Protein AF-A0AA38CKE5-F1 (afdb_monomer)

Foldseek 3Di:
DDDDPPPPQPPVLVVVVVVLVVVLPDDPDPVCPPVQQPQADWDQPVVQRWTWTDDDQDIKIFGQDQFDKDFFDKDADADFDWDFDSDKCLCVVRVHVNPFDRPDIWGKDAFADPPDLVRGDVSHRIMTTGIGGHGMMD

InterPro domains:
  IPR006048 Alpha-amylase/branching enzyme, C-terminal all beta [PF02806] (49-138)
  IPR013780 Glycosyl hydrolase, all-beta [G3DSA:2.60.40.1180] (44-138)

Nearest PDB structures (foldseek):
  3aml-assembly1_A  TM=9.377E-01  e=1.750E-15  Oryza sativa Japonica Group
  3v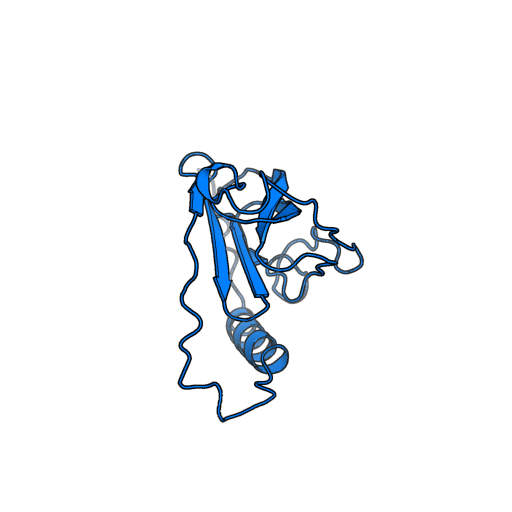u2-assembly2_B  TM=9.749E-01  e=1.954E-14  Oryza sativa Japonica Group
  7ml5-assembly1_A  TM=9.708E-01  e=9.282E-13  Oryza sativa Japonica Group
  3amk-assembly1_A  TM=9.315E-01  e=5.729E-13  Oryza sativa Japonica Group
  5clt-assembly2_B  TM=9.848E-01  e=2.510E-09  Homo sapiens

Radius of gyration: 16.6 Å; Cα contacts (8 Å, |Δi|>4): 221; chains: 1; bounding box: 32×42×52 Å

Mean predicted aligned error: 10.3 Å

Organism: Taxus chinensis (NCBI:txid29808)

Structure (mmCIF, N/CA/C/O backbone):
data_AF-A0AA38CKE5-F1
#
_entry.id   AF-A0AA38CKE5-F1
#
loop_
_atom_site.group_PDB
_atom_site.id
_atom_site.type_symbol
_atom_site.label_atom_id
_atom_site.label_alt_id
_atom_site.label_comp_id
_atom_site.label_asym_id
_atom_site.label_entity_id
_atom_site.label_seq_id
_atom_site.pdbx_PDB_ins_code
_atom_site.Cartn_x
_atom_site.Cartn_y
_atom_site.Cartn_z
_atom_site.occupancy
_atom_site.B_iso_or_equiv
_atom_site.auth_seq_id
_atom_site.auth_comp_id
_atom_site.auth_asym_id
_atom_site.auth_atom_id
_atom_site.pdbx_PDB_model_num
ATOM 1 N N . ILE A 1 1 ? -3.615 15.566 31.929 1.00 34.69 1 ILE A N 1
ATOM 2 C CA . ILE A 1 1 ? -3.483 14.108 32.132 1.00 34.69 1 ILE A CA 1
ATOM 3 C C . ILE A 1 1 ? -4.254 13.500 30.974 1.00 34.69 1 ILE A C 1
ATOM 5 O O . ILE A 1 1 ? -5.471 13.569 30.996 1.00 34.69 1 ILE A O 1
ATOM 9 N N . GLU A 1 2 ? -3.573 13.121 29.892 1.00 35.38 2 GLU A N 1
ATOM 10 C CA . GLU A 1 2 ? -4.223 12.422 28.774 1.00 35.38 2 GLU A CA 1
ATOM 11 C C . GLU A 1 2 ? -4.183 10.928 29.103 1.00 35.38 2 GLU A C 1
ATOM 13 O O . GLU A 1 2 ? -3.104 10.332 29.136 1.00 35.38 2 GLU A O 1
ATOM 18 N N . GLU A 1 3 ? -5.345 10.354 29.415 1.00 37.62 3 GLU A N 1
ATOM 19 C CA . GLU A 1 3 ? -5.542 8.907 29.433 1.00 37.62 3 GLU A CA 1
ATOM 20 C C . GLU A 1 3 ? -5.252 8.380 28.025 1.00 37.62 3 GLU A C 1
ATOM 22 O O . GLU A 1 3 ? -5.889 8.760 27.044 1.00 37.62 3 GLU A O 1
ATOM 27 N N . LYS A 1 4 ? -4.219 7.543 27.912 1.00 38.94 4 LYS A N 1
ATOM 28 C CA . LYS A 1 4 ? -4.068 6.670 26.756 1.00 38.94 4 LYS A CA 1
ATOM 29 C C . LYS A 1 4 ? -5.079 5.553 26.948 1.00 38.94 4 LYS A C 1
ATOM 31 O O . LYS A 1 4 ? -4.878 4.717 27.822 1.00 38.94 4 LYS A O 1
ATOM 36 N N . ASP A 1 5 ? -6.121 5.545 26.130 1.00 38.50 5 ASP A N 1
ATOM 37 C CA . ASP A 1 5 ? -6.914 4.344 25.916 1.00 38.50 5 ASP A CA 1
ATOM 38 C C . ASP A 1 5 ? -5.968 3.267 25.371 1.00 38.50 5 ASP A C 1
ATOM 40 O O . ASP A 1 5 ? -5.570 3.286 24.199 1.00 38.50 5 ASP A O 1
ATOM 44 N N . ASP A 1 6 ? -5.544 2.358 26.247 1.00 40.06 6 ASP A N 1
ATOM 45 C CA . ASP A 1 6 ? -4.977 1.087 25.834 1.00 40.06 6 ASP A CA 1
ATOM 46 C C . ASP A 1 6 ? -6.099 0.356 25.096 1.00 40.06 6 ASP A C 1
ATOM 48 O O . ASP A 1 6 ? -7.019 -0.203 25.691 1.00 40.06 6 ASP A O 1
ATOM 52 N N . VAL A 1 7 ? -6.071 0.444 23.764 1.00 51.12 7 VAL A N 1
ATOM 53 C CA . VAL A 1 7 ? -6.923 -0.367 22.899 1.00 51.12 7 VAL A CA 1
ATOM 54 C C . VAL A 1 7 ? -6.536 -1.809 23.179 1.00 51.12 7 VAL A C 1
ATOM 56 O O . VAL A 1 7 ? -5.512 -2.288 22.691 1.00 51.12 7 VAL A O 1
ATOM 59 N N . ASP A 1 8 ? -7.332 -2.464 24.015 1.00 48.44 8 ASP A N 1
ATOM 60 C CA . ASP A 1 8 ? -7.147 -3.850 24.410 1.00 48.44 8 ASP A CA 1
ATOM 61 C C . ASP A 1 8 ? -7.272 -4.708 23.144 1.00 48.44 8 ASP A C 1
ATOM 63 O O . ASP A 1 8 ? -8.366 -4.969 22.626 1.00 48.44 8 ASP A O 1
ATOM 67 N N . ILE A 1 9 ? -6.125 -5.056 22.551 1.00 51.91 9 ILE A N 1
ATOM 68 C CA . ILE A 1 9 ? -6.087 -5.856 21.330 1.00 51.91 9 ILE A CA 1
ATOM 69 C C . ILE A 1 9 ? -6.605 -7.230 21.716 1.00 51.91 9 ILE A C 1
ATOM 71 O O . ILE A 1 9 ? -5.911 -8.008 22.375 1.00 51.91 9 ILE A O 1
ATOM 75 N N . LYS A 1 10 ? -7.829 -7.537 21.286 1.00 59.53 10 LYS A N 1
ATOM 76 C CA . LYS A 1 10 ? -8.442 -8.826 21.585 1.00 59.53 10 LYS A CA 1
ATOM 77 C C . LYS A 1 10 ? -7.517 -9.958 21.112 1.00 59.53 10 LYS A C 1
ATOM 79 O O . LYS A 1 10 ? -7.042 -9.913 19.970 1.00 59.53 10 LYS A O 1
ATOM 84 N N . PRO A 1 11 ? -7.256 -10.980 21.942 1.00 58.59 11 PRO A N 1
ATOM 85 C CA . PRO A 1 11 ? -6.283 -12.032 21.641 1.00 58.59 11 PRO A CA 1
ATOM 86 C C . PRO A 1 11 ? -6.609 -12.817 20.359 1.00 58.59 11 PRO A C 1
ATOM 88 O O . PRO A 1 11 ? -5.712 -13.386 19.735 1.00 58.59 11 PRO A O 1
ATOM 91 N N . GLU A 1 12 ? -7.865 -12.812 19.906 1.00 58.41 12 GLU A N 1
ATOM 92 C CA . GLU A 1 12 ? -8.265 -13.363 18.610 1.00 58.41 12 GLU A CA 1
ATOM 93 C C . GLU A 1 12 ? -7.669 -12.643 17.386 1.00 58.41 12 GLU A C 1
ATOM 95 O O . GLU A 1 12 ? -7.499 -13.281 16.344 1.00 58.41 12 GLU A O 1
ATOM 100 N N . VAL A 1 13 ? -7.310 -11.358 17.475 1.00 59.94 13 VAL A N 1
ATOM 101 C CA . VAL A 1 13 ? -6.883 -10.555 16.315 1.00 59.94 13 VAL A CA 1
ATOM 102 C C . VAL A 1 13 ? -5.567 -11.071 15.707 1.00 59.94 13 VAL A C 1
ATOM 104 O O . VAL A 1 13 ? -5.567 -11.407 14.518 1.00 59.94 13 VAL A O 1
ATOM 107 N N . PRO A 1 14 ? -4.468 -11.264 16.471 1.00 59.47 14 PRO A N 1
ATOM 108 C CA . PRO A 1 14 ? -3.231 -11.837 15.930 1.00 59.47 14 PRO A CA 1
ATOM 109 C C . PRO A 1 14 ? -3.399 -13.271 15.408 1.00 59.47 14 PRO A C 1
ATOM 111 O O . PRO A 1 14 ? -2.735 -13.674 14.448 1.00 59.47 14 PRO A O 1
ATOM 114 N N . ILE A 1 15 ? -4.284 -14.058 16.031 1.00 60.69 15 ILE A N 1
ATOM 115 C CA . ILE A 1 15 ? -4.574 -15.441 15.627 1.00 60.69 15 ILE A CA 1
ATOM 116 C C . ILE A 1 15 ? -5.281 -15.446 14.269 1.00 60.69 15 ILE A C 1
ATOM 118 O O . ILE A 1 15 ? -4.898 -16.202 13.371 1.00 60.69 15 ILE A O 1
ATOM 122 N N . LYS A 1 16 ? -6.272 -14.569 14.093 1.00 59.94 16 LYS A N 1
ATOM 123 C CA . LYS A 1 16 ? -7.020 -14.414 12.845 1.00 59.94 16 LYS A CA 1
ATOM 124 C C . LYS A 1 16 ? -6.122 -13.903 11.718 1.00 59.94 16 LYS A C 1
ATOM 126 O O . LYS A 1 16 ? -6.135 -14.494 10.642 1.00 59.94 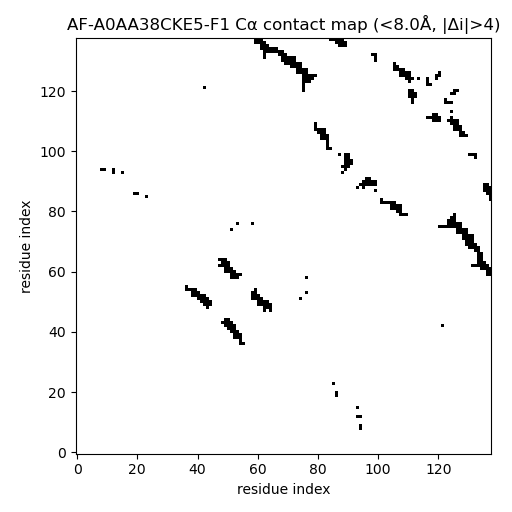16 LYS A O 1
ATOM 131 N N . PHE A 1 17 ? -5.259 -12.926 12.006 1.00 59.75 17 PHE A N 1
ATOM 132 C CA . PHE A 1 17 ? -4.230 -12.424 11.087 1.00 59.75 17 PHE A CA 1
ATOM 133 C C . PHE A 1 17 ? -3.314 -13.539 10.575 1.00 59.75 17 PHE A C 1
ATOM 135 O O . PHE A 1 17 ? -3.171 -13.740 9.370 1.00 59.75 17 PHE A O 1
ATOM 142 N N . LYS A 1 18 ? -2.737 -14.333 11.489 1.00 62.59 18 LYS A N 1
ATOM 143 C CA . LYS A 1 18 ? -1.885 -15.475 11.119 1.00 62.59 18 LYS A CA 1
ATOM 144 C C . LYS A 1 18 ? -2.643 -16.522 10.308 1.00 62.59 18 LYS A C 1
ATOM 146 O O . LYS A 1 18 ? -2.051 -17.152 9.432 1.00 62.59 18 LYS A O 1
ATOM 151 N N . ARG A 1 19 ? -3.928 -16.741 10.602 1.00 61.34 19 ARG A N 1
ATOM 152 C CA . ARG A 1 19 ? -4.757 -17.710 9.878 1.00 61.34 19 ARG A CA 1
ATOM 153 C C . ARG A 1 19 ? -5.080 -17.239 8.463 1.00 61.34 19 ARG A C 1
ATOM 155 O O . ARG A 1 19 ? -5.030 -18.062 7.559 1.00 61.34 19 ARG A O 1
ATOM 162 N N . ILE A 1 20 ? -5.376 -15.953 8.277 1.00 64.38 20 ILE A N 1
ATOM 163 C CA . ILE A 1 20 ? -5.683 -15.366 6.966 1.00 64.38 20 ILE A CA 1
ATOM 164 C C . ILE A 1 20 ? -4.427 -15.316 6.102 1.00 64.38 20 ILE A C 1
ATOM 166 O O . ILE A 1 20 ? -4.444 -15.873 5.013 1.00 64.38 20 ILE A O 1
ATOM 170 N N . LEU A 1 21 ? -3.291 -14.863 6.645 1.00 64.75 21 LEU A N 1
ATOM 171 C CA . LEU A 1 21 ? -2.006 -14.935 5.939 1.00 64.75 21 LEU A CA 1
ATOM 172 C C . LEU A 1 21 ? -1.672 -16.358 5.479 1.00 64.75 21 LEU A C 1
ATOM 174 O O . LEU A 1 21 ? -1.204 -16.540 4.366 1.00 64.75 21 LEU A O 1
ATOM 178 N N . LYS A 1 22 ? -1.939 -17.383 6.300 1.00 62.81 22 LYS A N 1
ATOM 179 C CA . LYS A 1 22 ? -1.766 -18.793 5.901 1.00 62.81 22 LYS A CA 1
ATOM 180 C C . LYS A 1 22 ? -2.814 -19.292 4.905 1.00 62.81 22 LYS A C 1
ATOM 182 O O . LYS A 1 22 ? -2.556 -20.279 4.227 1.00 62.81 22 LYS A O 1
ATOM 187 N N . LYS A 1 23 ? -4.007 -18.697 4.877 1.00 62.91 23 LYS A N 1
ATOM 188 C CA . LYS A 1 23 ? -5.090 -19.082 3.967 1.00 62.91 23 LYS A CA 1
ATOM 189 C C . LYS A 1 23 ? -4.860 -18.481 2.586 1.00 62.91 23 LYS A C 1
ATOM 191 O O . LYS A 1 23 ? -4.941 -19.225 1.618 1.00 62.91 23 LYS A O 1
ATOM 196 N N . ASP A 1 24 ? -4.530 -17.198 2.515 1.00 58.06 24 ASP A N 1
ATOM 197 C CA . ASP A 1 24 ? -4.282 -16.486 1.258 1.00 58.06 24 ASP A CA 1
ATOM 198 C C . ASP A 1 24 ? -2.924 -16.867 0.663 1.00 58.06 24 ASP A C 1
ATOM 200 O O . ASP A 1 24 ? -2.745 -16.883 -0.552 1.00 58.06 24 ASP A O 1
ATOM 204 N N . TYR A 1 25 ? -1.980 -17.280 1.512 1.00 55.91 25 TYR A N 1
ATOM 205 C CA . TYR A 1 25 ? -0.743 -17.922 1.090 1.00 55.91 25 TYR A CA 1
ATOM 206 C C . TYR A 1 25 ? -0.929 -19.444 0.956 1.00 55.91 25 TYR A C 1
ATOM 208 O O . TYR A 1 25 ? -0.534 -20.210 1.836 1.00 55.91 25 TYR A O 1
ATOM 216 N N . GLN A 1 26 ? -1.523 -19.900 -0.153 1.00 54.25 26 GLN A N 1
ATOM 217 C CA . GLN A 1 26 ? -1.437 -21.308 -0.569 1.00 54.25 26 GLN A CA 1
ATOM 218 C C . GLN A 1 26 ? -0.278 -21.477 -1.560 1.00 54.25 26 GLN A C 1
ATOM 220 O O . GLN A 1 26 ? -0.372 -20.994 -2.691 1.00 54.25 26 GLN A O 1
ATOM 225 N N . PRO A 1 27 ? 0.827 -22.147 -1.187 1.00 52.00 27 PRO A N 1
ATOM 226 C CA . PRO A 1 27 ? 1.893 -22.427 -2.136 1.00 52.00 27 PRO A CA 1
ATOM 227 C C . PRO A 1 27 ? 1.379 -23.437 -3.167 1.00 52.00 27 PRO A C 1
ATOM 229 O O . PRO A 1 27 ? 1.208 -24.616 -2.860 1.00 52.00 27 PRO A O 1
ATOM 232 N N . HIS A 1 28 ? 1.134 -22.974 -4.392 1.00 52.41 28 HIS A N 1
ATOM 233 C CA . HIS A 1 28 ? 0.674 -23.831 -5.485 1.00 52.41 28 HIS A CA 1
ATOM 234 C C . HIS A 1 28 ? 1.732 -24.841 -5.964 1.00 52.41 28 HIS A C 1
ATOM 236 O O . HIS A 1 28 ? 1.365 -25.782 -6.653 1.00 52.41 28 HIS A O 1
ATOM 242 N N . ASP A 1 29 ? 3.001 -24.738 -5.539 1.00 44.00 29 ASP A N 1
ATOM 243 C CA . ASP A 1 29 ? 4.034 -25.723 -5.879 1.00 44.00 29 ASP A CA 1
ATOM 244 C C . ASP A 1 29 ? 5.127 -25.864 -4.805 1.00 44.00 29 ASP A C 1
ATOM 246 O O . ASP A 1 29 ? 5.969 -24.988 -4.602 1.00 44.00 29 ASP A O 1
ATOM 250 N N . ARG A 1 30 ? 5.178 -27.039 -4.158 1.00 49.56 30 ARG A N 1
ATOM 251 C CA . ARG A 1 30 ? 6.178 -27.414 -3.131 1.00 49.56 30 ARG A CA 1
ATOM 252 C C . ARG A 1 30 ? 7.630 -27.469 -3.633 1.00 49.56 30 ARG A C 1
ATOM 254 O O . ARG A 1 30 ? 8.540 -27.589 -2.819 1.00 49.56 30 ARG A O 1
ATOM 261 N N . LYS A 1 31 ? 7.881 -27.394 -4.944 1.00 42.41 31 LYS A N 1
ATOM 262 C CA . LYS A 1 31 ? 9.246 -27.397 -5.509 1.00 42.41 31 LYS A CA 1
ATOM 263 C C . LYS A 1 31 ? 9.889 -26.003 -5.591 1.00 42.41 31 LYS A C 1
ATOM 265 O O . LYS A 1 31 ? 11.092 -25.926 -5.820 1.00 42.41 31 LYS A O 1
ATOM 270 N N . LEU A 1 32 ? 9.135 -24.926 -5.340 1.00 46.38 32 LEU A N 1
ATOM 271 C CA . LEU A 1 32 ? 9.627 -23.538 -5.335 1.00 46.38 32 LEU A CA 1
ATOM 272 C C . LEU A 1 32 ? 10.118 -23.045 -3.958 1.00 46.38 32 LEU A C 1
ATOM 274 O O . LEU A 1 32 ? 10.511 -21.892 -3.823 1.00 46.38 32 LEU A O 1
ATOM 278 N N . GLU A 1 33 ? 10.114 -23.903 -2.934 1.00 47.28 33 GLU A N 1
ATOM 279 C CA . GLU A 1 33 ? 10.593 -23.576 -1.578 1.00 47.28 33 GLU A CA 1
ATOM 280 C C . GLU A 1 33 ? 12.100 -23.232 -1.540 1.00 47.28 33 GLU A C 1
ATOM 282 O O . GLU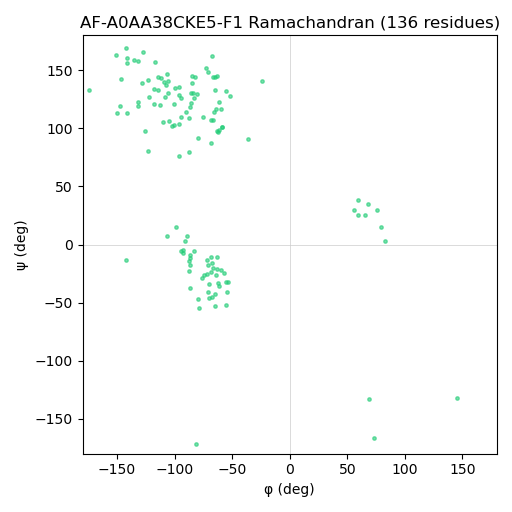 A 1 33 ? 12.555 -22.536 -0.637 1.00 47.28 33 GLU A O 1
ATOM 287 N N . ALA A 1 34 ? 12.883 -23.654 -2.543 1.00 43.72 34 ALA A N 1
ATOM 288 C CA . ALA A 1 34 ? 14.330 -23.414 -2.606 1.00 43.72 34 ALA A CA 1
ATOM 289 C C . ALA A 1 34 ? 14.732 -22.078 -3.266 1.00 43.72 34 ALA A C 1
ATOM 291 O O . ALA A 1 34 ? 15.869 -21.632 -3.104 1.00 43.72 34 ALA A O 1
ATOM 292 N N . THR A 1 35 ? 13.827 -21.393 -3.974 1.00 43.09 35 THR A N 1
ATOM 293 C CA . THR A 1 35 ? 14.080 -20.032 -4.474 1.00 43.09 35 THR A CA 1
ATOM 294 C C . THR A 1 35 ? 13.477 -19.054 -3.489 1.00 43.09 35 THR A C 1
ATOM 296 O O . THR A 1 35 ? 12.408 -18.497 -3.710 1.00 43.09 35 THR A O 1
ATOM 299 N N . VAL A 1 36 ? 14.182 -18.895 -2.371 1.00 45.16 36 VAL A N 1
ATOM 300 C CA . VAL A 1 36 ? 14.027 -17.848 -1.361 1.00 45.16 36 VAL A CA 1
ATOM 301 C C . VAL A 1 36 ? 13.663 -16.528 -2.052 1.00 45.16 36 VAL A C 1
ATOM 303 O O . VAL A 1 36 ? 14.547 -15.778 -2.474 1.00 45.16 36 VAL A O 1
ATOM 306 N N . ARG A 1 37 ? 12.361 -16.245 -2.220 1.00 49.69 37 ARG A N 1
ATOM 307 C CA . ARG A 1 37 ? 11.864 -14.950 -2.696 1.00 49.69 37 ARG A CA 1
ATOM 308 C C . ARG A 1 37 ? 12.170 -13.967 -1.574 1.00 49.69 37 ARG A C 1
ATOM 310 O O . ARG A 1 37 ? 11.419 -13.823 -0.611 1.00 49.69 37 ARG A O 1
ATOM 317 N N . ARG A 1 38 ? 13.393 -13.446 -1.687 1.00 48.78 38 ARG A N 1
ATOM 318 C CA . ARG A 1 38 ? 14.069 -12.378 -0.953 1.00 48.78 38 ARG A CA 1
ATOM 319 C C . ARG A 1 38 ? 13.047 -11.428 -0.331 1.00 48.78 38 ARG A C 1
ATOM 321 O O . ARG A 1 38 ? 12.080 -11.072 -0.987 1.00 48.78 38 ARG A O 1
ATOM 328 N N . ILE A 1 39 ? 13.290 -10.949 0.888 1.00 50.00 39 ILE A N 1
ATOM 329 C CA . ILE A 1 39 ? 12.696 -9.677 1.327 1.00 50.00 39 ILE A CA 1
ATOM 330 C C . ILE A 1 39 ? 13.202 -8.645 0.320 1.00 50.00 39 ILE A C 1
ATOM 332 O O . ILE A 1 39 ? 14.390 -8.320 0.337 1.00 50.00 39 ILE A O 1
ATOM 336 N N . VAL A 1 40 ? 12.372 -8.260 -0.655 1.00 51.78 40 VAL A N 1
ATOM 337 C CA . VAL A 1 40 ? 12.949 -7.700 -1.885 1.00 51.78 40 VAL A CA 1
ATOM 338 C C . VAL A 1 40 ? 13.423 -6.261 -1.681 1.00 51.78 40 VAL A C 1
ATOM 340 O O . VAL A 1 40 ? 14.419 -5.883 -2.287 1.00 51.78 40 VAL A O 1
ATOM 343 N N . LYS A 1 41 ? 12.833 -5.474 -0.776 1.00 56.34 41 LYS A N 1
ATOM 344 C CA . LYS A 1 41 ? 13.414 -4.200 -0.318 1.00 56.34 41 LYS A CA 1
ATOM 345 C C . LYS A 1 41 ? 12.572 -3.629 0.814 1.00 56.34 41 LYS A C 1
ATOM 347 O O . LYS A 1 41 ? 11.362 -3.576 0.663 1.00 56.34 41 LYS A O 1
ATOM 352 N N . MET A 1 42 ? 13.194 -3.193 1.906 1.00 52.81 42 MET A N 1
ATOM 353 C CA . MET A 1 42 ? 12.547 -2.355 2.917 1.00 52.81 42 MET A CA 1
ATOM 354 C C . MET A 1 42 ? 12.777 -0.905 2.512 1.00 52.81 42 MET A C 1
ATOM 356 O O . MET A 1 42 ? 13.923 -0.454 2.478 1.00 52.81 42 MET A O 1
ATOM 360 N N . ILE A 1 43 ? 11.715 -0.186 2.172 1.00 61.88 43 ILE A N 1
ATOM 361 C CA . ILE A 1 43 ? 11.808 1.252 1.927 1.00 61.88 43 ILE A CA 1
ATOM 362 C C . ILE A 1 43 ? 11.212 1.937 3.136 1.00 61.88 43 ILE A C 1
ATOM 364 O O . ILE A 1 43 ? 10.004 1.886 3.343 1.00 61.88 43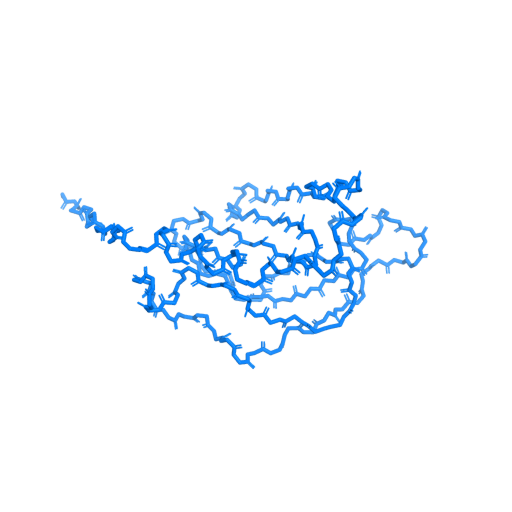 ILE A O 1
ATOM 368 N N . THR A 1 44 ? 12.091 2.510 3.953 1.00 60.06 44 THR A N 1
ATOM 369 C CA . THR A 1 44 ? 11.708 3.318 5.104 1.00 60.06 44 THR A CA 1
ATOM 370 C C . THR A 1 44 ? 11.849 4.772 4.709 1.00 60.06 44 THR A C 1
ATOM 372 O O . THR A 1 44 ? 12.950 5.320 4.690 1.00 60.06 44 THR A O 1
ATOM 375 N N . GLU A 1 45 ? 10.734 5.427 4.428 1.00 64.00 45 GLU A N 1
ATOM 376 C CA . GLU A 1 45 ? 10.730 6.881 4.372 1.00 64.00 45 GLU A CA 1
ATOM 377 C C . GLU A 1 45 ? 10.654 7.387 5.819 1.00 64.00 45 GLU A C 1
ATOM 379 O O . GLU A 1 45 ? 9.571 7.490 6.389 1.00 64.00 45 GLU A O 1
ATOM 384 N N . MET A 1 46 ? 11.805 7.629 6.466 1.00 62.88 46 MET A N 1
ATOM 385 C CA . MET A 1 46 ? 11.884 7.897 7.918 1.00 62.88 46 MET A CA 1
ATOM 386 C C . MET A 1 46 ? 10.972 9.041 8.394 1.00 62.88 46 MET A C 1
ATOM 388 O O . MET A 1 46 ? 10.439 8.974 9.501 1.00 62.88 46 MET A O 1
ATOM 392 N N . CYS A 1 47 ? 10.738 10.054 7.554 1.00 71.69 47 CYS A N 1
ATOM 393 C CA . CYS A 1 47 ? 9.794 11.139 7.845 1.00 71.69 47 CYS A CA 1
ATOM 394 C C . CYS A 1 47 ? 8.328 10.676 7.814 1.00 71.69 47 CYS A C 1
ATOM 396 O O . CYS A 1 47 ? 7.508 11.167 8.585 1.00 71.69 47 CYS A O 1
ATOM 398 N N . TYR A 1 48 ? 8.003 9.720 6.944 1.00 76.50 48 TYR A N 1
ATOM 399 C CA . TYR A 1 48 ? 6.659 9.172 6.782 1.00 76.50 48 TYR A CA 1
ATOM 400 C C . TYR A 1 48 ? 6.384 8.004 7.738 1.00 76.50 48 TYR A C 1
ATOM 402 O O . TYR A 1 48 ? 5.233 7.733 8.064 1.00 76.50 48 TYR A O 1
ATOM 410 N N . LYS A 1 49 ? 7.431 7.331 8.237 1.00 86.75 49 LYS A N 1
ATOM 411 C CA . LYS A 1 49 ? 7.330 6.115 9.066 1.00 86.75 49 LYS A CA 1
ATOM 412 C C . LYS A 1 49 ? 6.534 5.003 8.375 1.00 86.75 49 LYS A C 1
ATOM 414 O O . LYS A 1 49 ? 5.895 4.187 9.038 1.00 86.75 49 LYS A O 1
ATOM 419 N N . VAL A 1 50 ? 6.587 4.981 7.045 1.00 87.62 50 VAL A N 1
ATOM 420 C CA . VAL A 1 50 ? 5.986 3.937 6.221 1.00 87.62 50 VAL A CA 1
ATOM 421 C C . VAL A 1 50 ? 7.076 2.959 5.812 1.00 87.62 50 VAL A C 1
ATOM 423 O O . VAL A 1 50 ? 8.176 3.369 5.436 1.00 87.62 50 VAL A O 1
ATOM 426 N N . VAL A 1 51 ? 6.768 1.672 5.925 1.00 89.44 51 VAL A N 1
ATOM 427 C CA . VAL A 1 51 ? 7.611 0.569 5.476 1.00 89.44 51 VAL A CA 1
ATOM 428 C C . VAL A 1 51 ? 6.862 -0.197 4.400 1.00 89.44 51 VAL A C 1
ATOM 430 O O . VAL A 1 51 ? 5.781 -0.724 4.653 1.00 89.44 51 VAL A O 1
ATOM 433 N N . VAL A 1 52 ? 7.458 -0.279 3.213 1.00 88.75 52 VAL A N 1
ATOM 434 C CA . VAL A 1 52 ? 6.934 -1.066 2.090 1.00 88.75 52 VAL A CA 1
ATOM 435 C C . VAL A 1 52 ? 7.930 -2.156 1.734 1.00 88.75 52 VAL A C 1
ATOM 437 O O . VAL A 1 52 ? 9.128 -1.873 1.634 1.00 88.75 52 VAL A O 1
ATOM 440 N N . PHE A 1 53 ? 7.445 -3.381 1.539 1.00 86.00 53 PHE A N 1
ATOM 441 C CA . PHE A 1 53 ? 8.247 -4.483 1.008 1.00 86.00 53 PHE A CA 1
ATOM 442 C C . PHE A 1 53 ? 7.399 -5.496 0.242 1.00 86.00 53 PHE A C 1
ATOM 444 O O . PHE A 1 53 ? 6.187 -5.567 0.397 1.00 86.00 53 PHE A O 1
ATOM 451 N N . GLU A 1 54 ? 8.058 -6.327 -0.560 1.00 82.94 54 GLU A N 1
ATOM 452 C CA . GLU A 1 54 ? 7.422 -7.416 -1.303 1.00 82.94 54 GLU A CA 1
ATOM 453 C C . GLU A 1 54 ? 7.922 -8.771 -0.812 1.00 82.94 54 GLU A C 1
ATOM 455 O O . GLU A 1 54 ? 9.106 -8.931 -0.483 1.00 82.94 54 GLU A O 1
ATOM 460 N N . ARG A 1 55 ? 7.014 -9.750 -0.792 1.00 80.06 55 ARG A N 1
ATOM 461 C CA . ARG A 1 55 ? 7.324 -11.157 -0.527 1.00 80.06 55 ARG A CA 1
ATOM 462 C C . ARG A 1 55 ? 6.370 -12.042 -1.320 1.00 80.06 55 ARG A C 1
ATOM 464 O O . ARG A 1 55 ? 5.167 -12.033 -1.077 1.00 80.06 55 ARG A O 1
ATOM 471 N N . GLY A 1 56 ? 6.918 -12.862 -2.213 1.00 79.00 56 GLY A N 1
ATOM 472 C CA . GLY A 1 56 ? 6.076 -13.635 -3.124 1.00 79.00 56 GLY A CA 1
ATOM 473 C C . GLY A 1 56 ? 5.394 -12.711 -4.128 1.00 79.00 56 GLY A C 1
ATOM 474 O O . GLY A 1 56 ? 6.049 -11.837 -4.686 1.00 79.00 56 GLY A O 1
ATOM 475 N N . ASP A 1 57 ? 4.091 -12.901 -4.311 1.00 81.56 57 ASP A N 1
ATOM 476 C CA . ASP A 1 57 ? 3.248 -12.090 -5.200 1.00 81.56 57 ASP A CA 1
ATOM 477 C C . ASP A 1 57 ? 2.463 -11.006 -4.430 1.00 81.56 57 ASP A C 1
ATOM 479 O O . ASP A 1 57 ? 1.507 -10.430 -4.942 1.00 81.56 57 ASP A O 1
ATOM 483 N N . LEU A 1 58 ? 2.865 -10.732 -3.181 1.00 86.12 58 LEU A N 1
ATOM 484 C CA . LEU A 1 58 ? 2.235 -9.762 -2.286 1.00 86.12 58 LEU A CA 1
ATOM 485 C C . LEU A 1 58 ? 3.143 -8.553 -2.039 1.00 86.12 58 LEU A C 1
ATOM 487 O O . LEU A 1 58 ? 4.360 -8.689 -1.861 1.00 86.12 58 LEU A O 1
ATOM 491 N N . VAL A 1 59 ? 2.511 -7.383 -1.946 1.00 89.44 59 VAL A N 1
ATOM 492 C CA . VAL A 1 59 ? 3.115 -6.122 -1.504 1.00 89.44 59 VAL A CA 1
ATOM 493 C C . VAL A 1 59 ? 2.556 -5.804 -0.123 1.00 89.44 59 VAL A C 1
ATOM 495 O O . VAL A 1 59 ? 1.343 -5.772 0.043 1.00 89.44 59 VAL A O 1
ATOM 498 N N . PHE A 1 60 ? 3.432 -5.570 0.846 1.00 90.56 60 PHE A N 1
ATOM 499 C CA . PHE A 1 60 ? 3.077 -5.239 2.221 1.00 90.56 60 PHE A CA 1
ATOM 500 C C . PHE A 1 60 ? 3.370 -3.769 2.499 1.00 90.56 60 PHE A C 1
ATOM 502 O O . PHE A 1 60 ? 4.444 -3.271 2.142 1.00 90.56 60 PHE A O 1
ATOM 509 N N . VAL A 1 61 ? 2.453 -3.097 3.191 1.00 92.25 61 VAL A N 1
ATOM 510 C CA . VAL A 1 61 ? 2.573 -1.694 3.586 1.00 92.25 61 VAL A CA 1
ATOM 511 C C . VAL A 1 61 ? 2.242 -1.528 5.059 1.00 92.25 61 VAL A C 1
ATOM 513 O O . VAL A 1 61 ? 1.112 -1.730 5.488 1.00 92.25 61 VAL A O 1
ATOM 516 N N . PHE A 1 62 ? 3.216 -1.048 5.823 1.00 92.62 62 PHE A N 1
ATOM 517 C CA . PHE A 1 62 ? 3.057 -0.715 7.232 1.00 92.62 62 PHE A CA 1
ATOM 518 C C . PHE A 1 62 ? 3.184 0.789 7.424 1.00 92.62 62 PHE A C 1
ATOM 520 O O . PHE A 1 62 ? 4.240 1.355 7.151 1.00 92.62 62 PHE A O 1
ATOM 527 N N . ASN A 1 63 ? 2.144 1.437 7.939 1.00 92.81 63 ASN A N 1
ATOM 528 C CA . ASN A 1 63 ? 2.204 2.835 8.345 1.00 92.81 63 ASN A CA 1
ATOM 529 C C . ASN A 1 63 ? 2.336 2.925 9.865 1.00 92.81 63 ASN A C 1
ATOM 531 O O . ASN A 1 63 ? 1.358 2.798 10.596 1.00 92.81 63 ASN A O 1
ATOM 535 N N . PHE A 1 64 ? 3.548 3.189 10.353 1.00 91.12 64 PHE A N 1
ATOM 536 C CA . PHE A 1 64 ? 3.821 3.383 11.778 1.00 91.12 64 PHE A CA 1
ATOM 537 C C . PHE A 1 64 ? 3.664 4.843 12.227 1.00 91.12 64 PHE A C 1
ATOM 539 O O . PHE A 1 64 ? 4.006 5.183 13.367 1.00 91.12 64 PHE A O 1
ATOM 546 N N . HIS A 1 65 ? 3.165 5.740 11.369 1.00 89.38 65 HIS A N 1
ATOM 547 C CA . HIS A 1 65 ? 2.919 7.115 11.775 1.00 89.38 65 HIS A CA 1
ATOM 548 C C . HIS A 1 65 ? 1.816 7.156 12.844 1.00 89.38 65 HIS A C 1
ATOM 550 O O . HIS A 1 65 ? 0.762 6.544 12.670 1.00 89.38 65 HIS A O 1
ATOM 556 N N . PRO A 1 66 ? 1.997 7.893 13.957 1.00 89.31 66 PRO A N 1
ATOM 557 C CA . PRO A 1 66 ? 1.013 7.903 15.037 1.00 89.31 66 PRO A CA 1
ATOM 558 C C . PRO A 1 66 ? -0.314 8.573 14.662 1.00 89.31 66 PRO A C 1
ATOM 560 O O . PRO A 1 66 ? -1.310 8.308 15.324 1.00 89.31 66 PRO A O 1
ATOM 563 N N . LYS A 1 67 ? -0.313 9.470 13.665 1.00 90.38 67 LYS A N 1
ATOM 564 C CA . LYS A 1 67 ? -1.463 10.336 13.338 1.00 90.38 67 LYS A CA 1
ATOM 565 C C . LYS A 1 67 ? -1.715 10.585 11.846 1.00 90.38 67 LYS A C 1
ATOM 567 O O . LYS A 1 67 ? -2.770 11.103 11.508 1.00 90.38 67 LYS A O 1
ATOM 572 N N . ASN A 1 68 ? -0.772 10.263 10.957 1.00 91.50 68 ASN A N 1
ATOM 573 C CA . ASN A 1 68 ? -0.854 10.730 9.571 1.00 91.50 68 ASN A CA 1
ATOM 574 C C . ASN A 1 68 ? -1.471 9.645 8.710 1.00 91.50 68 ASN A C 1
ATOM 576 O O . ASN A 1 68 ? -1.002 8.507 8.699 1.00 91.50 68 ASN A O 1
ATOM 580 N N . THR A 1 69 ? -2.490 10.053 7.971 1.00 93.62 69 THR A N 1
ATOM 581 C CA . THR A 1 69 ? -3.070 9.287 6.878 1.00 93.62 69 THR A CA 1
ATOM 582 C C . THR A 1 69 ? -2.449 9.766 5.576 1.00 93.62 69 THR A C 1
ATOM 584 O O . THR A 1 69 ? -2.355 10.972 5.342 1.00 93.62 69 THR A O 1
ATOM 587 N N . TYR A 1 70 ? -2.071 8.834 4.710 1.00 91.31 70 TYR A N 1
ATOM 588 C CA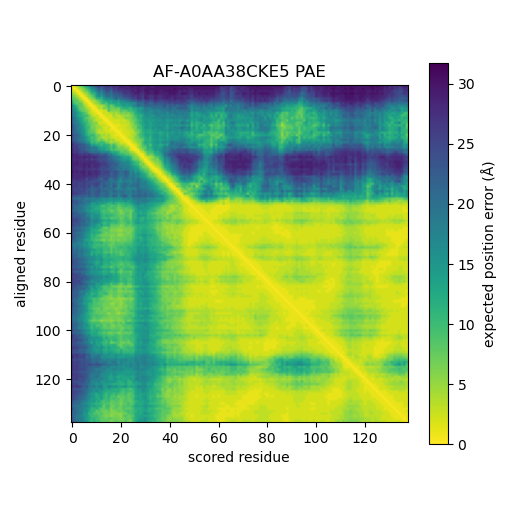 . TYR A 1 70 ? -1.550 9.140 3.386 1.00 91.31 70 TYR A CA 1
ATOM 589 C C . TYR A 1 70 ? -2.559 8.725 2.318 1.00 91.31 70 TYR A C 1
ATOM 591 O O . TYR A 1 70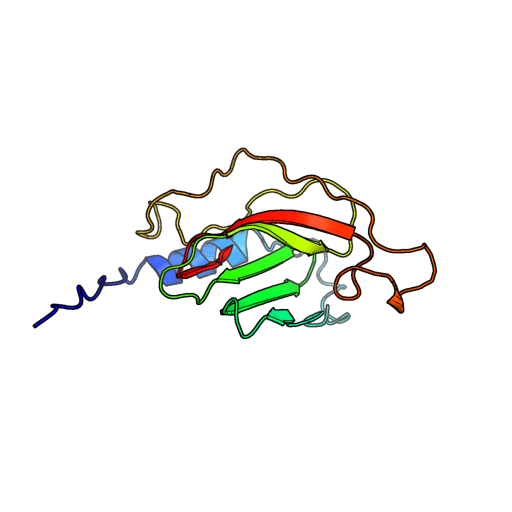 ? -2.733 7.541 2.026 1.00 91.31 70 TYR A O 1
ATOM 599 N N . SER A 1 71 ? -3.230 9.716 1.732 1.00 92.62 71 SER A N 1
ATOM 600 C CA . SER A 1 71 ? -4.154 9.516 0.616 1.00 92.62 71 SER A CA 1
ATOM 601 C C . SER A 1 71 ? -3.395 9.544 -0.705 1.00 92.62 71 SER A C 1
ATOM 603 O O . SER A 1 71 ? -2.788 10.553 -1.056 1.00 92.62 71 SER A O 1
ATOM 605 N N . GLY A 1 72 ? -3.432 8.440 -1.451 1.00 90.44 72 GLY A N 1
ATOM 606 C CA . GLY A 1 72 ? -2.734 8.326 -2.730 1.00 90.44 72 GLY A CA 1
ATOM 607 C C . GLY A 1 72 ? -1.222 8.127 -2.590 1.00 90.44 72 GLY A C 1
ATOM 608 O O . GLY A 1 72 ? -0.473 8.556 -3.471 1.00 90.44 72 GLY A O 1
ATOM 609 N N . TYR A 1 73 ? -0.777 7.493 -1.500 1.00 91.25 73 TYR A N 1
ATOM 610 C CA . TYR A 1 73 ? 0.630 7.170 -1.268 1.00 91.25 73 TYR A CA 1
ATOM 611 C C . TYR A 1 73 ? 1.135 6.230 -2.363 1.00 91.25 73 TYR A C 1
ATOM 613 O O . TYR A 1 73 ? 0.541 5.175 -2.592 1.00 91.25 73 TYR A O 1
ATOM 621 N N . LYS A 1 74 ? 2.193 6.633 -3.072 1.00 92.06 74 LYS A N 1
ATOM 622 C CA . LYS A 1 74 ? 2.742 5.868 -4.194 1.00 92.06 74 LYS A CA 1
ATOM 623 C C . LYS A 1 74 ? 3.686 4.789 -3.669 1.00 92.06 74 LYS A C 1
ATOM 625 O O . LYS A 1 74 ? 4.646 5.097 -2.971 1.00 92.06 74 LYS A O 1
ATOM 630 N N . ILE A 1 75 ? 3.448 3.545 -4.065 1.00 90.81 75 ILE A N 1
ATOM 631 C CA . ILE A 1 75 ? 4.280 2.394 -3.721 1.00 90.81 75 ILE A CA 1
ATOM 632 C C . ILE A 1 75 ? 4.764 1.686 -4.981 1.00 90.81 75 ILE A C 1
ATOM 634 O O . ILE A 1 75 ? 4.045 1.613 -5.973 1.00 90.81 75 ILE A O 1
ATOM 638 N N . GLY A 1 76 ? 6.008 1.213 -4.953 1.00 89.44 76 GLY A N 1
ATOM 639 C CA . GLY A 1 76 ? 6.616 0.498 -6.070 1.00 89.44 76 GLY A CA 1
ATOM 640 C C . GLY A 1 76 ? 6.260 -0.984 -6.040 1.00 89.44 76 GLY A C 1
ATOM 641 O O . GLY A 1 76 ? 6.189 -1.572 -4.963 1.00 89.44 76 GLY A O 1
ATOM 642 N N . CYS A 1 77 ? 6.098 -1.581 -7.215 1.00 89.00 77 CYS A N 1
ATOM 643 C CA . CYS A 1 77 ? 5.837 -3.004 -7.383 1.00 89.00 77 CYS A CA 1
ATOM 644 C C . CYS A 1 77 ? 6.582 -3.576 -8.591 1.00 89.00 77 CYS A C 1
ATOM 646 O O . CYS A 1 77 ? 6.963 -2.845 -9.510 1.00 89.00 77 CYS A O 1
ATOM 648 N N . ASP A 1 78 ? 6.827 -4.882 -8.568 1.00 85.94 78 ASP A N 1
ATOM 649 C CA . ASP A 1 78 ? 7.514 -5.562 -9.667 1.00 85.94 78 ASP A CA 1
ATOM 650 C C . ASP A 1 78 ? 6.575 -5.828 -10.853 1.00 85.94 78 ASP A C 1
ATOM 652 O O . ASP A 1 78 ? 6.824 -5.379 -11.974 1.00 85.94 78 ASP A O 1
ATOM 656 N N . MET A 1 79 ? 5.446 -6.492 -10.598 1.00 85.44 79 MET A N 1
ATOM 657 C CA . MET A 1 79 ? 4.519 -6.927 -11.642 1.00 85.44 79 MET A CA 1
ATOM 658 C C . MET A 1 79 ? 3.521 -5.820 -12.016 1.00 85.44 79 MET A C 1
ATOM 660 O O . MET A 1 79 ? 2.866 -5.263 -11.135 1.00 85.44 79 MET A O 1
ATOM 664 N N . PRO A 1 80 ? 3.344 -5.506 -13.311 1.00 91.56 80 PRO A N 1
ATOM 665 C CA . PRO A 1 80 ? 2.272 -4.624 -13.742 1.00 91.56 80 PRO A CA 1
ATOM 666 C C . PRO A 1 80 ? 0.920 -5.339 -13.641 1.00 91.56 80 PRO A C 1
ATOM 668 O O . PRO A 1 80 ? 0.821 -6.556 -13.804 1.00 91.56 80 PRO A O 1
ATOM 671 N N . GLY A 1 81 ? -0.145 -4.573 -13.436 1.00 92.50 81 GLY A N 1
ATOM 672 C CA . GLY A 1 81 ? -1.510 -5.069 -13.464 1.00 92.50 81 GLY A CA 1
ATOM 673 C C . GLY A 1 81 ? -2.408 -4.365 -12.460 1.00 92.50 81 GLY A C 1
ATOM 674 O O . GLY A 1 81 ? -2.476 -3.134 -12.403 1.00 92.50 81 GLY A O 1
ATOM 675 N N . LYS A 1 82 ? -3.147 -5.179 -11.709 1.00 93.12 82 LYS A N 1
ATOM 676 C CA . LYS A 1 82 ? -4.212 -4.746 -10.812 1.00 93.12 82 LYS A CA 1
ATOM 677 C C . LYS A 1 82 ? -4.045 -5.402 -9.451 1.00 93.12 82 LYS A C 1
ATOM 679 O O . LYS A 1 82 ? -4.053 -6.626 -9.355 1.00 93.12 82 LYS A O 1
ATOM 684 N N . TYR A 1 83 ? -3.943 -4.577 -8.419 1.00 92.62 83 TYR A N 1
ATOM 685 C CA . TYR A 1 83 ? -3.808 -5.000 -7.033 1.00 92.62 83 TYR A CA 1
ATOM 686 C C . TYR A 1 83 ? -5.112 -4.768 -6.270 1.00 92.62 83 TYR A C 1
ATOM 688 O O . TYR A 1 83 ? -5.846 -3.814 -6.535 1.00 92.62 83 TYR A O 1
ATOM 696 N N . ARG A 1 84 ? -5.385 -5.652 -5.311 1.00 92.25 84 ARG A N 1
ATOM 697 C CA . ARG A 1 84 ? -6.476 -5.547 -4.337 1.00 92.25 84 ARG A CA 1
ATOM 698 C C . ARG A 1 84 ? -5.940 -5.824 -2.945 1.00 92.25 84 ARG A C 1
ATOM 700 O O . ARG A 1 84 ? -4.911 -6.480 -2.794 1.00 92.25 84 ARG A O 1
ATOM 707 N N . VAL A 1 85 ? -6.665 -5.338 -1.948 1.00 92.50 85 VAL A N 1
ATOM 708 C CA . VAL A 1 85 ? -6.383 -5.619 -0.542 1.00 92.50 85 VAL A CA 1
ATOM 709 C C . VAL A 1 85 ? -6.575 -7.114 -0.292 1.00 92.50 85 VAL A C 1
ATOM 711 O O . VAL A 1 85 ? -7.674 -7.637 -0.462 1.00 92.50 85 VAL A O 1
ATOM 714 N N . ALA A 1 86 ? -5.496 -7.798 0.083 1.00 89.69 86 ALA A N 1
ATOM 715 C CA . ALA A 1 86 ? -5.554 -9.188 0.534 1.00 89.69 86 ALA A CA 1
ATOM 716 C C . ALA A 1 86 ? -5.847 -9.263 2.039 1.00 89.69 86 ALA A C 1
ATOM 718 O O . ALA A 1 86 ? -6.590 -10.126 2.494 1.00 89.69 86 ALA A O 1
ATOM 719 N N . LEU A 1 87 ? -5.282 -8.330 2.809 1.00 90.62 87 LEU A N 1
ATOM 720 C CA . LEU A 1 87 ? -5.416 -8.256 4.254 1.00 90.62 87 LEU A CA 1
ATOM 721 C C . LEU A 1 87 ? -5.405 -6.793 4.693 1.00 90.62 87 LEU A C 1
ATOM 723 O O . LEU A 1 87 ? -4.671 -5.985 4.142 1.00 90.62 87 LEU A O 1
ATOM 727 N N . ASP A 1 88 ? -6.211 -6.461 5.695 1.00 93.25 88 ASP A N 1
ATOM 728 C CA . ASP A 1 88 ? -6.325 -5.097 6.200 1.00 93.25 88 ASP A CA 1
ATOM 729 C C . ASP A 1 88 ? -6.464 -5.102 7.716 1.00 93.25 88 ASP A C 1
ATOM 731 O O . ASP A 1 88 ? -7.471 -5.559 8.251 1.00 93.25 88 ASP A O 1
ATOM 735 N N . SER A 1 89 ? -5.456 -4.584 8.420 1.00 92.88 89 SER A N 1
ATOM 736 C CA . SER A 1 89 ? -5.495 -4.510 9.883 1.00 92.88 89 SER A CA 1
ATOM 737 C C . SER A 1 89 ? -6.482 -3.480 10.411 1.00 92.88 89 SER A C 1
ATOM 739 O O . SER A 1 89 ? -6.811 -3.517 11.592 1.00 92.88 89 SER A O 1
ATOM 741 N N . ASP A 1 90 ? -6.911 -2.537 9.572 1.00 94.31 90 ASP A N 1
ATOM 742 C CA . ASP A 1 90 ? -7.915 -1.547 9.924 1.00 94.31 90 ASP A CA 1
ATOM 743 C C . ASP A 1 90 ? -9.337 -2.091 9.763 1.00 94.31 90 ASP A C 1
ATOM 745 O O . ASP A 1 90 ? -10.274 -1.405 10.154 1.00 94.31 90 ASP A O 1
ATOM 749 N N . ALA A 1 91 ? -9.548 -3.303 9.239 1.00 92.25 91 ALA A N 1
ATOM 750 C CA . ALA A 1 91 ? -10.894 -3.843 9.102 1.00 92.25 91 ALA A CA 1
ATOM 751 C C . ALA A 1 91 ? -11.571 -4.029 10.475 1.00 92.25 91 ALA A C 1
ATOM 753 O O . ALA A 1 91 ? -10.945 -4.414 11.470 1.00 92.25 91 ALA A O 1
ATOM 754 N N . LEU A 1 92 ? -12.890 -3.801 10.520 1.00 91.19 92 LEU A N 1
ATOM 755 C CA . LEU A 1 92 ? -13.699 -3.878 11.748 1.00 91.19 92 LEU A CA 1
ATOM 756 C C . LEU A 1 92 ? -13.567 -5.236 12.456 1.00 91.19 92 LEU A C 1
ATOM 758 O O . LEU A 1 92 ? -13.606 -5.324 13.680 1.00 91.19 92 LEU A O 1
ATOM 762 N N . GLU A 1 93 ? -13.368 -6.305 11.685 1.00 88.25 93 GLU A N 1
ATOM 763 C CA . GLU A 1 93 ? -13.216 -7.665 12.202 1.00 88.25 93 GLU A CA 1
ATOM 764 C C . GLU A 1 93 ? -11.932 -7.894 13.018 1.00 88.25 93 GLU A C 1
ATOM 766 O O . GLU A 1 93 ? -11.840 -8.893 13.738 1.00 88.25 93 GLU A O 1
ATOM 771 N N . PHE A 1 94 ? -10.960 -6.987 12.896 1.00 86.69 94 PHE A N 1
ATOM 772 C CA . PHE A 1 94 ? -9.718 -6.956 13.666 1.00 86.69 94 PHE A CA 1
ATOM 773 C C . PHE A 1 94 ? -9.710 -5.842 14.722 1.00 86.69 94 PHE A C 1
ATOM 775 O O . PHE A 1 94 ? -8.687 -5.615 15.361 1.00 86.69 94 PHE A O 1
ATOM 782 N N . GLY A 1 95 ? -10.840 -5.154 14.923 1.00 88.50 95 GLY A N 1
ATOM 783 C CA . GLY A 1 95 ? -10.948 -4.025 15.848 1.00 88.50 95 GLY A CA 1
ATOM 784 C C . GLY A 1 95 ? -10.397 -2.705 15.302 1.00 88.50 95 GLY A C 1
ATOM 785 O O . GLY A 1 95 ? -10.173 -1.785 16.085 1.00 88.50 95 GLY A O 1
ATOM 786 N N . GLY A 1 96 ? -10.167 -2.605 13.989 1.00 91.88 96 GLY A N 1
ATOM 787 C CA . GLY A 1 96 ? -9.827 -1.344 13.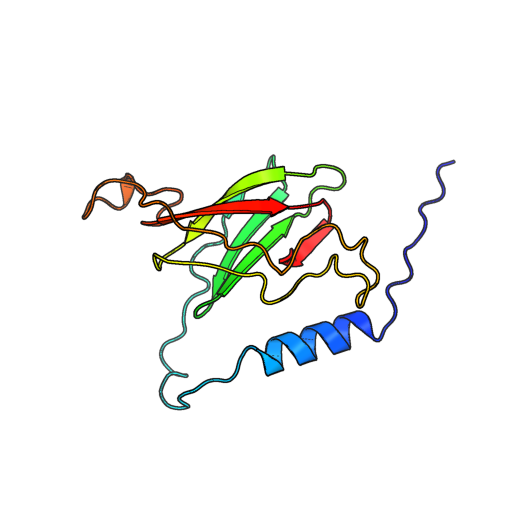334 1.00 91.88 96 GLY A CA 1
ATOM 788 C C . GLY A 1 96 ? -11.054 -0.473 13.031 1.00 91.88 96 GLY A C 1
ATOM 789 O O . GLY A 1 96 ? -12.170 -0.776 13.453 1.00 91.88 96 GLY A O 1
ATOM 790 N N . TYR A 1 97 ? -10.853 0.619 12.289 1.00 94.25 97 TYR A N 1
ATOM 791 C CA . TYR A 1 97 ? -11.900 1.613 11.999 1.00 94.25 97 TYR A CA 1
ATOM 792 C C . TYR A 1 97 ? -12.651 1.398 10.671 1.00 94.25 97 TYR A C 1
ATOM 794 O O . TYR A 1 97 ? -13.591 2.132 10.377 1.00 94.25 97 TYR A O 1
ATOM 802 N N . GLY A 1 98 ? -12.243 0.427 9.857 1.00 94.31 98 GLY A N 1
ATOM 803 C CA . GLY A 1 98 ? -12.856 0.078 8.575 1.00 94.31 98 GLY A CA 1
ATOM 804 C C . GLY A 1 98 ? -12.678 1.143 7.494 1.00 94.31 98 GLY A C 1
ATOM 805 O O . GLY A 1 98 ? -13.599 1.374 6.714 1.00 94.31 98 GLY A O 1
ATOM 806 N N . ARG A 1 99 ? -11.536 1.845 7.463 1.00 94.38 99 ARG A N 1
ATOM 807 C CA . ARG A 1 99 ? -11.345 3.001 6.565 1.00 94.38 99 ARG A CA 1
ATOM 808 C C . ARG A 1 99 ? -10.843 2.622 5.174 1.00 94.38 99 ARG A C 1
ATOM 810 O O . ARG A 1 99 ? -10.914 3.447 4.265 1.00 94.38 99 ARG A O 1
ATOM 817 N N . VAL A 1 100 ? -10.303 1.420 5.004 1.00 93.62 100 VAL A N 1
ATOM 818 C CA . VAL A 1 100 ? -9.767 0.946 3.724 1.00 93.62 100 VAL A CA 1
ATOM 819 C C . VAL A 1 100 ? -10.850 0.156 2.992 1.00 93.62 100 VAL A C 1
ATOM 821 O O . VAL A 1 100 ? -11.438 -0.769 3.540 1.00 93.62 100 VAL A O 1
ATOM 824 N N . SER A 1 101 ? -11.136 0.534 1.745 1.00 91.81 101 SER A N 1
ATOM 825 C CA . SER A 1 101 ? -12.121 -0.171 0.918 1.00 91.81 101 SER A CA 1
ATOM 826 C C . SER A 1 101 ? -11.483 -1.379 0.231 1.00 91.81 101 SER A C 1
ATOM 828 O O . SER A 1 101 ? -10.436 -1.251 -0.402 1.00 91.81 101 SER A O 1
ATOM 830 N N . HIS A 1 102 ? -12.127 -2.544 0.336 1.00 91.44 102 HIS A N 1
ATOM 831 C CA . HIS A 1 102 ? -11.638 -3.805 -0.243 1.00 91.44 102 HIS A CA 1
ATOM 832 C C . HIS A 1 102 ? -12.068 -4.010 -1.707 1.00 91.44 102 HIS A C 1
ATOM 834 O O . HIS A 1 102 ? -11.527 -4.876 -2.392 1.00 91.44 102 HIS A O 1
ATOM 840 N N . ASP A 1 103 ? -12.994 -3.186 -2.209 1.00 92.12 103 ASP A N 1
ATOM 841 C CA . ASP A 1 103 ? -13.544 -3.284 -3.570 1.00 92.12 103 ASP A CA 1
ATOM 842 C C . ASP A 1 103 ? -12.795 -2.424 -4.600 1.00 92.12 103 ASP A C 1
ATOM 844 O O . ASP A 1 103 ? -13.093 -2.469 -5.797 1.00 92.12 103 ASP A O 1
ATOM 848 N N . ILE A 1 104 ? -11.818 -1.630 -4.151 1.00 91.19 104 ILE A N 1
ATOM 849 C CA . ILE A 1 104 ? -11.053 -0.735 -5.017 1.00 91.19 104 ILE A CA 1
ATOM 850 C C . ILE A 1 104 ? -9.955 -1.511 -5.746 1.00 91.19 104 ILE A C 1
ATOM 852 O O . ILE A 1 104 ? -9.136 -2.209 -5.150 1.00 91.19 104 ILE A O 1
ATOM 856 N N . ASP A 1 105 ? -9.920 -1.329 -7.064 1.00 94.62 105 ASP A N 1
ATOM 857 C CA . ASP A 1 105 ? -8.842 -1.805 -7.918 1.00 94.62 105 ASP A CA 1
ATOM 858 C C . ASP A 1 105 ? -7.699 -0.779 -7.960 1.00 94.62 105 ASP A C 1
ATOM 860 O O . ASP A 1 105 ? -7.879 0.364 -8.387 1.00 94.62 105 ASP A O 1
ATOM 864 N N . HIS A 1 106 ? -6.500 -1.200 -7.558 1.00 95.00 106 HIS A N 1
ATOM 865 C CA . HIS A 1 106 ? -5.286 -0.394 -7.645 1.00 95.00 106 HIS A CA 1
ATOM 866 C C . HIS A 1 106 ? -4.513 -0.744 -8.918 1.00 95.00 106 HIS A C 1
ATOM 868 O O . HIS A 1 106 ? -3.858 -1.784 -8.999 1.00 95.00 106 HIS A O 1
ATOM 874 N N . PHE A 1 107 ? -4.592 0.122 -9.926 1.00 96.06 107 PHE A N 1
ATOM 875 C CA . PHE A 1 107 ? -3.898 -0.072 -11.200 1.00 96.06 107 PHE A CA 1
ATOM 876 C C . PHE A 1 107 ? -2.459 0.431 -11.146 1.00 96.06 107 PHE A C 1
ATOM 878 O O . PHE A 1 107 ? -2.182 1.503 -10.600 1.00 96.06 107 PHE A O 1
ATOM 885 N N . THR A 1 108 ? -1.550 -0.329 -11.751 1.00 94.94 108 THR A N 1
ATOM 886 C CA . THR A 1 108 ? -0.140 0.050 -11.840 1.00 94.94 108 THR A CA 1
ATOM 887 C C . THR A 1 108 ? 0.135 1.023 -12.982 1.00 94.94 108 THR A C 1
ATOM 889 O O . THR A 1 108 ? -0.400 0.870 -14.080 1.00 94.94 108 THR A O 1
ATOM 892 N N . SER A 1 109 ? 1.060 1.948 -12.761 1.00 94.56 109 SER A N 1
ATOM 893 C CA . SER A 1 109 ? 1.717 2.755 -13.785 1.00 94.56 109 SER A CA 1
ATOM 894 C C . SER A 1 109 ? 3.156 2.272 -13.997 1.00 94.56 109 SER A C 1
ATOM 896 O O . SER A 1 109 ? 3.823 1.967 -13.006 1.00 94.56 109 SER A O 1
ATOM 898 N N . PRO A 1 110 ? 3.656 2.233 -15.245 1.00 93.25 110 PRO A N 1
ATOM 899 C CA . PRO A 1 110 ? 5.071 1.992 -15.500 1.00 93.25 110 PRO A CA 1
ATOM 900 C C . PRO A 1 110 ? 5.921 3.146 -14.952 1.00 93.25 110 PRO A C 1
ATOM 902 O O . PRO A 1 110 ? 5.517 4.309 -15.005 1.00 93.25 110 PRO A O 1
ATOM 905 N N . GLU A 1 111 ? 7.099 2.822 -14.431 1.00 91.69 111 GLU A N 1
ATOM 906 C CA . GLU A 1 111 ? 8.046 3.751 -13.819 1.00 91.69 111 GLU A CA 1
ATOM 907 C C . GLU A 1 111 ? 9.438 3.579 -14.429 1.00 91.69 111 GLU A C 1
ATOM 909 O O . GLU A 1 111 ? 9.916 2.464 -14.636 1.00 91.69 111 GLU A O 1
ATOM 914 N N . GLY A 1 112 ? 10.110 4.705 -14.662 1.00 88.00 112 GLY A N 1
ATOM 915 C CA . GLY A 1 112 ? 11.440 4.722 -15.258 1.00 88.00 112 GLY A CA 1
ATOM 916 C C . GLY A 1 112 ? 11.459 4.395 -16.753 1.00 88.00 112 GLY A C 1
ATOM 917 O O . GLY A 1 112 ? 10.449 4.426 -17.457 1.00 88.00 112 GLY A O 1
ATOM 918 N N . ILE A 1 113 ? 12.664 4.130 -17.248 1.00 85.06 113 ILE A N 1
ATOM 919 C CA . ILE A 1 113 ? 12.952 3.767 -18.633 1.00 85.06 113 ILE A CA 1
ATOM 920 C C . ILE A 1 113 ? 13.274 2.266 -18.669 1.00 85.06 113 ILE A C 1
ATOM 922 O O . ILE A 1 113 ? 14.136 1.815 -17.906 1.00 85.06 113 ILE A O 1
ATOM 926 N N . PRO A 1 114 ? 12.656 1.479 -19.572 1.00 78.38 114 PRO A N 1
ATOM 927 C CA . PRO A 1 114 ? 12.976 0.064 -19.729 1.00 78.38 114 PRO A CA 1
ATOM 928 C C . PRO A 1 114 ? 14.482 -0.164 -19.916 1.00 78.38 114 PRO A C 1
ATOM 930 O O . PRO A 1 114 ? 15.118 0.462 -20.763 1.00 78.38 114 PRO A O 1
ATOM 933 N N . GLY A 1 115 ? 15.059 -1.053 -19.107 1.00 76.00 115 GLY A N 1
ATOM 934 C CA . GLY A 1 115 ? 16.494 -1.358 -19.137 1.00 76.00 115 GLY A CA 1
ATOM 935 C C . GLY A 1 115 ? 17.395 -0.392 -18.356 1.00 76.00 115 GLY A C 1
ATOM 936 O O . GLY A 1 115 ? 18.605 -0.600 -18.362 1.00 76.00 115 GLY A O 1
ATOM 937 N N . LYS A 1 116 ? 16.840 0.614 -17.659 1.00 85.62 116 LYS A N 1
ATOM 938 C CA . LYS A 1 116 ? 17.583 1.550 -16.790 1.00 85.62 116 LYS A CA 1
ATOM 939 C C . LYS A 1 116 ? 17.048 1.552 -15.349 1.00 85.62 116 LYS A C 1
ATOM 941 O O . LYS A 1 116 ? 16.274 2.444 -14.982 1.00 85.62 116 LYS A O 1
ATOM 946 N N . PRO A 1 117 ? 17.439 0.567 -14.515 1.00 77.31 117 PRO A N 1
ATOM 947 C CA . PRO A 1 117 ? 16.920 0.395 -13.155 1.00 77.31 117 PRO A CA 1
ATOM 948 C C . PRO A 1 117 ? 17.101 1.610 -12.238 1.00 77.31 117 PRO A C 1
ATOM 950 O O . PRO A 1 117 ? 16.350 1.773 -11.283 1.00 77.31 117 PRO A O 1
ATOM 953 N N . GLU A 1 118 ? 18.082 2.465 -12.513 1.00 81.69 118 GLU A N 1
ATOM 954 C CA . GLU A 1 118 ? 18.358 3.704 -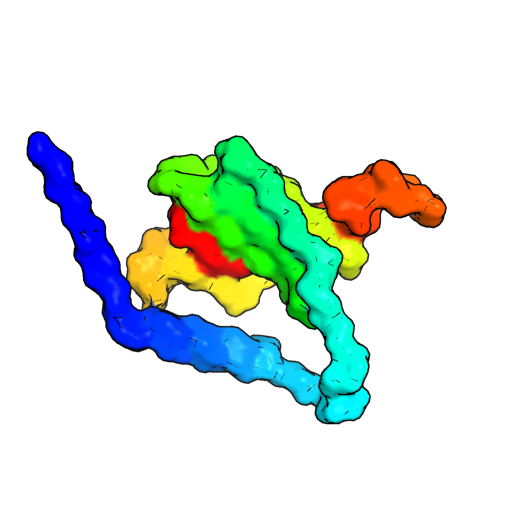11.783 1.00 81.69 118 GLU A CA 1
ATOM 955 C C . GLU A 1 118 ? 17.261 4.767 -11.935 1.00 81.69 118 GLU A C 1
ATOM 957 O O . GLU A 1 118 ? 17.155 5.668 -11.107 1.00 81.69 118 GLU A O 1
ATOM 962 N N . THR A 1 119 ? 16.433 4.658 -12.977 1.00 84.56 119 THR A N 1
ATOM 963 C CA . THR A 1 119 ? 15.316 5.582 -13.236 1.00 84.56 119 THR A CA 1
ATOM 964 C C . THR A 1 119 ? 13.994 5.112 -12.631 1.00 84.56 119 THR A C 1
ATOM 966 O O . THR A 1 119 ? 13.006 5.843 -12.652 1.00 84.56 119 THR A O 1
ATOM 969 N N . ASN A 1 120 ? 13.972 3.895 -12.093 1.00 86.69 120 ASN A N 1
ATOM 970 C CA . ASN A 1 120 ? 12.780 3.268 -11.549 1.00 86.69 120 ASN A CA 1
ATOM 971 C C . ASN A 1 120 ? 12.352 3.929 -10.234 1.00 86.69 120 ASN A C 1
ATOM 973 O O . ASN A 1 120 ? 13.184 4.309 -9.405 1.00 86.69 120 ASN A O 1
ATOM 977 N N . PHE A 1 121 ? 11.047 3.955 -9.966 1.00 85.44 121 PHE A N 1
ATOM 978 C CA . PHE A 1 121 ? 10.546 4.408 -8.674 1.00 85.44 121 PHE A CA 1
ATOM 979 C C . PHE A 1 121 ? 10.998 3.431 -7.596 1.00 85.44 121 PHE A C 1
ATOM 981 O O . PHE A 1 121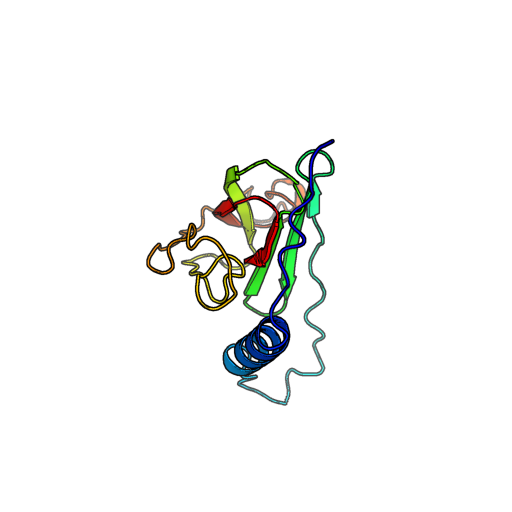 ? 10.577 2.277 -7.582 1.00 85.44 121 PHE A O 1
ATOM 988 N N . ASN A 1 122 ? 11.856 3.865 -6.672 1.00 83.31 122 ASN A N 1
ATOM 989 C CA . ASN A 1 122 ? 12.275 3.020 -5.557 1.00 83.31 122 ASN A CA 1
ATOM 990 C C . ASN A 1 122 ? 12.978 1.701 -5.989 1.00 83.31 122 ASN A C 1
ATOM 992 O O . ASN A 1 122 ? 13.045 0.732 -5.224 1.00 83.31 122 ASN A O 1
ATOM 996 N N . ASN A 1 123 ? 13.596 1.692 -7.180 1.00 83.12 123 ASN A N 1
ATOM 997 C CA . ASN A 1 123 ? 14.123 0.525 -7.914 1.00 83.12 123 ASN A CA 1
ATOM 998 C C . ASN A 1 123 ? 13.044 -0.468 -8.387 1.00 83.12 123 ASN A C 1
ATOM 1000 O O . ASN A 1 123 ? 13.338 -1.648 -8.577 1.00 83.12 123 ASN A O 1
ATOM 1004 N N . ARG A 1 124 ? 11.802 -0.012 -8.576 1.00 86.12 124 ARG A N 1
ATOM 1005 C CA . ARG A 1 124 ? 10.682 -0.800 -9.098 1.00 86.12 124 ARG A CA 1
ATOM 1006 C C . ARG A 1 124 ? 10.200 -0.304 -10.458 1.00 86.12 124 ARG A C 1
ATOM 1008 O O . ARG A 1 124 ? 10.015 0.901 -10.617 1.00 86.12 124 ARG A O 1
ATOM 1015 N N . PRO A 1 125 ? 9.998 -1.217 -11.422 1.00 88.94 125 PRO A N 1
ATOM 1016 C CA . PRO A 1 125 ? 9.590 -0.855 -12.776 1.00 88.94 125 PRO A CA 1
ATOM 1017 C C . PRO A 1 125 ? 8.137 -0.377 -12.853 1.00 88.94 125 PRO A C 1
ATOM 1019 O O . PRO A 1 125 ? 7.741 0.173 -13.873 1.00 88.94 125 PRO A O 1
ATOM 1022 N N . ASN A 1 126 ? 7.335 -0.591 -11.805 1.00 91.50 126 ASN A N 1
ATOM 1023 C CA . ASN A 1 126 ? 5.944 -0.167 -11.741 1.00 91.50 126 ASN A CA 1
ATOM 1024 C C . ASN A 1 126 ? 5.632 0.472 -10.381 1.00 91.50 126 ASN A C 1
ATOM 1026 O O . ASN A 1 126 ? 6.308 0.214 -9.382 1.00 91.50 126 ASN A O 1
ATOM 1030 N N . SER A 1 127 ? 4.576 1.279 -10.313 1.00 93.19 127 SER A N 1
ATOM 1031 C CA . SER A 1 127 ? 4.026 1.785 -9.053 1.00 93.19 127 SER A CA 1
ATOM 1032 C C . SER A 1 127 ? 2.505 1.837 -9.070 1.00 93.19 127 SER A C 1
ATOM 1034 O O . SER A 1 127 ? 1.889 1.865 -10.128 1.00 93.19 127 SER A O 1
ATOM 1036 N N . PHE A 1 128 ? 1.882 1.888 -7.900 1.00 94.94 128 PHE A N 1
ATOM 1037 C CA . PHE A 1 128 ? 0.464 2.209 -7.754 1.00 94.94 128 PHE A CA 1
ATOM 1038 C C . PHE A 1 128 ? 0.240 3.055 -6.504 1.00 94.94 128 PHE A C 1
ATOM 1040 O O . PHE A 1 128 ? 1.147 3.254 -5.696 1.00 94.94 128 PHE A O 1
ATOM 1047 N N . LYS A 1 129 ? -0.964 3.610 -6.363 1.00 94.44 129 LYS A N 1
ATOM 1048 C CA . LYS A 1 129 ? -1.323 4.482 -5.241 1.00 94.44 129 LYS A CA 1
ATOM 1049 C C . LYS A 1 129 ? -2.294 3.792 -4.302 1.00 94.44 129 LYS A C 1
ATOM 1051 O O . LYS A 1 129 ? -3.242 3.160 -4.763 1.00 94.44 129 LYS A O 1
ATOM 1056 N N . ILE A 1 130 ? -2.099 3.991 -3.005 1.00 94.31 130 ILE A N 1
ATOM 1057 C CA . ILE A 1 130 ? -2.948 3.433 -1.950 1.00 94.31 130 ILE A CA 1
ATOM 1058 C C . ILE A 1 130 ? -3.445 4.507 -0.983 1.00 94.31 130 ILE A C 1
ATOM 1060 O O . ILE A 1 130 ? -2.931 5.627 -0.936 1.00 94.31 130 ILE A O 1
ATOM 1064 N N . PHE A 1 131 ? -4.443 4.143 -0.187 1.00 94.88 131 PHE A N 1
ATOM 1065 C CA . PHE A 1 131 ? -4.857 4.886 0.994 1.00 94.88 131 PHE A CA 1
ATOM 1066 C C . PHE A 1 131 ? -4.274 4.196 2.231 1.00 94.88 131 PHE A C 1
ATOM 1068 O O . PHE A 1 131 ? -4.529 3.015 2.444 1.00 94.88 131 PHE A O 1
ATOM 1075 N N . SER A 1 132 ? -3.466 4.908 3.021 1.00 94.12 132 SER A N 1
ATOM 1076 C CA . SER A 1 132 ? -2.758 4.336 4.172 1.00 94.12 132 SER A CA 1
ATOM 1077 C C . SER A 1 132 ? -3.054 5.121 5.455 1.00 94.12 132 SER A C 1
ATOM 1079 O O . SER A 1 132 ? -2.441 6.170 5.685 1.00 94.12 132 SER A O 1
ATOM 1081 N N . PRO A 1 133 ? -4.000 4.661 6.294 1.00 96.00 133 PRO A N 1
ATOM 1082 C CA . PRO A 1 133 ? -4.267 5.259 7.602 1.00 96.00 133 PRO A CA 1
ATOM 1083 C C . PRO A 1 133 ? -3.102 5.069 8.592 1.00 96.00 133 PRO A C 1
ATOM 1085 O O . PRO A 1 133 ? -2.242 4.217 8.380 1.00 96.00 133 PRO A O 1
ATOM 1088 N N . PRO A 1 134 ? -3.040 5.845 9.690 1.00 94.44 134 PRO A N 1
ATOM 1089 C CA . PRO A 1 134 ? -2.017 5.670 10.714 1.00 94.44 134 PRO A CA 1
ATOM 1090 C C . PRO A 1 134 ? -2.184 4.338 11.447 1.00 94.44 134 PRO A C 1
ATOM 1092 O O . PRO A 1 134 ? -3.306 3.943 11.769 1.00 94.44 134 PRO A O 1
ATOM 1095 N N . ARG A 1 135 ? -1.055 3.713 11.803 1.00 94.38 135 ARG A N 1
ATOM 1096 C CA . ARG A 1 135 ? -0.970 2.451 12.560 1.00 94.38 135 ARG A CA 1
ATOM 1097 C C . ARG A 1 135 ? -1.670 1.271 11.882 1.00 94.38 135 ARG A C 1
ATOM 1099 O O . ARG A 1 135 ? -2.264 0.441 12.564 1.00 94.38 135 ARG A O 1
ATOM 1106 N N . THR A 1 136 ? -1.585 1.181 10.558 1.00 94.56 136 THR A N 1
ATOM 1107 C CA . THR A 1 136 ? -2.186 0.080 9.793 1.00 94.56 136 THR A CA 1
ATOM 1108 C C . THR A 1 136 ? -1.146 -0.760 9.061 1.00 94.56 136 THR A C 1
ATOM 1110 O O . THR A 1 136 ? -0.044 -0.298 8.754 1.00 94.56 136 THR A O 1
ATOM 1113 N N . CYS A 1 137 ? -1.531 -1.998 8.766 1.00 93.94 137 CYS A N 1
ATOM 1114 C CA . CYS A 1 137 ? -0.858 -2.925 7.871 1.00 93.94 137 CYS A CA 1
ATOM 1115 C C . CYS A 1 137 ? -1.837 -3.333 6.767 1.00 93.94 137 CYS A C 1
ATOM 1117 O O . CYS A 1 137 ? -2.938 -3.796 7.079 1.00 93.94 137 CYS A O 1
ATOM 1119 N N . LEU A 1 138 ? -1.401 -3.178 5.518 1.00 92.44 138 LEU A N 1
ATOM 1120 C CA . LEU A 1 138 ? -2.060 -3.649 4.298 1.00 92.44 138 LEU A CA 1
ATOM 1121 C C . LEU A 1 138 ? -1.155 -4.642 3.563 1.00 92.44 138 LEU A C 1
ATOM 1123 O O . LEU A 1 138 ? 0.084 -4.466 3.660 1.00 92.44 138 LEU A O 1
#

Solvent-accessible surface area (backbone atoms only — not comparable to full-atom values): 8308 Å² total; per-residue (Å²): 136,83,82,76,81,76,77,76,75,57,79,62,38,67,54,51,50,57,50,48,57,53,60,78,56,65,82,91,53,86,83,55,74,81,64,73,65,51,83,68,44,83,48,68,47,76,93,60,36,32,39,39,36,40,50,80,99,43,72,41,40,35,26,65,22,93,75,54,62,38,81,60,44,76,43,62,35,77,77,78,53,76,45,64,67,86,53,58,51,34,32,57,94,56,73,32,84,49,81,71,72,66,86,53,77,35,56,48,43,84,31,54,50,94,95,40,65,88,54,18,46,95,70,14,55,12,30,34,54,41,74,43,52,44,69,30,43,62

pLDDT: mean 77.34, std 18.58, range [34.69, 96.06]

Secondary structure (DSSP, 8-state):
----------THHHHHHHHHHHHH---S-GGGTTS-------EEETTTTEEEEEETTEEEEEE--SS--EEEEEEEESS-SEE--S--TTSGGGTS---S-SS--EE-EE-SBTTBGGGSBTTBSEEEEEEE-TTEE-

Sequence (138 aa):
IEEKDDVDIKPEVPIKFKRILKKDYQPHDRKLEATVRRIVKMITEMCYKVVVFERGDLVFVFNFHPKNTYSGYKIGCDMPGKYRVALDSDALEFGGYGRVSHDIDHFTSPEGIPGKPETNFNNRPNSFKIFSPPRTCL